Protein AF-A0A645AKP8-F1 (afdb_monomer)

Solvent-accessible surface area (backbone atoms only — not comparable to full-atom values): 6844 Å² total; per-residue (Å²): 102,65,70,56,38,62,48,40,74,75,78,40,90,77,88,88,87,78,96,80,59,51,68,74,48,71,75,36,85,52,38,81,72,45,97,75,84,87,49,73,43,83,37,57,48,64,70,57,48,52,47,44,40,37,76,72,66,65,54,79,58,64,67,59,53,49,54,51,48,53,48,46,50,48,48,73,79,35,23,85,73,42,75,66,55,40,45,77,44,78,38,62,89,48,52,74,68,54,41,50,52,51,49,49,56,56,57,59,73,77,110

Secondary structure (DSSP, 8-state):
-HHHHHHHTTT------SS--THHHHTSGGGGG-S---EEEEE--HHHHHHIIIIIH----HHHHHHHHHHHHHHHHHTTTSSSPEEEEE-TT--HHHHHHHHHHHHHTT-

Organism: NCBI:txid1076179

Structure (mmCIF, N/CA/C/O backbone):
data_AF-A0A645AKP8-F1
#
_entry.id   AF-A0A645AK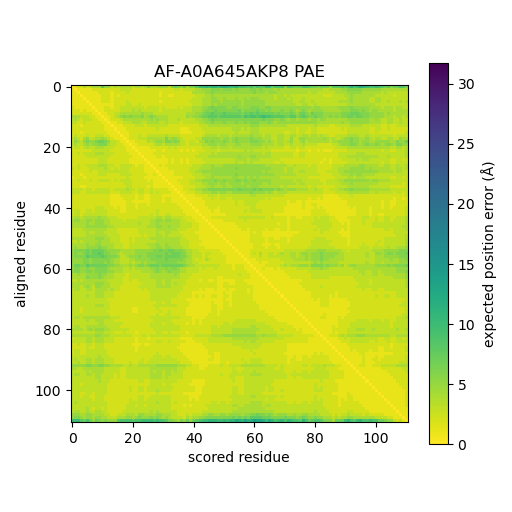P8-F1
#
loop_
_atom_site.group_PDB
_atom_site.id
_atom_site.type_symbol
_atom_site.label_atom_id
_atom_site.label_alt_id
_atom_site.label_comp_id
_atom_site.label_asym_id
_atom_site.label_entity_id
_atom_site.label_seq_id
_atom_site.pdbx_PDB_ins_code
_atom_site.Cartn_x
_atom_site.Cartn_y
_atom_site.Cartn_z
_atom_site.occupancy
_atom_site.B_iso_or_equiv
_atom_site.auth_seq_id
_atom_site.auth_comp_id
_atom_site.auth_asym_id
_atom_site.auth_atom_id
_atom_site.pdbx_PDB_model_num
ATOM 1 N N . MET A 1 1 ? 14.360 6.325 -7.330 1.00 91.12 1 MET A N 1
ATOM 2 C CA . MET A 1 1 ? 14.618 4.902 -6.993 1.00 91.12 1 MET A CA 1
ATOM 3 C C . MET A 1 1 ? 16.101 4.523 -6.987 1.00 91.12 1 MET A C 1
ATOM 5 O O . MET A 1 1 ? 16.427 3.366 -6.754 1.00 91.12 1 MET A O 1
ATOM 9 N N . ARG A 1 2 ? 17.018 5.480 -7.176 1.00 94.50 2 ARG A N 1
ATOM 10 C CA . ARG A 1 2 ? 18.468 5.263 -7.290 1.00 94.50 2 ARG A CA 1
ATOM 11 C C . ARG A 1 2 ? 19.112 4.254 -6.334 1.00 94.50 2 ARG A C 1
ATOM 13 O O . ARG A 1 2 ? 19.832 3.377 -6.790 1.00 94.50 2 ARG A O 1
ATOM 20 N N . VAL A 1 3 ? 18.856 4.355 -5.028 1.00 94.94 3 VAL A N 1
ATOM 21 C CA . VAL A 1 3 ? 19.442 3.425 -4.044 1.00 94.94 3 VAL A CA 1
ATOM 22 C C . VAL A 1 3 ? 18.951 1.995 -4.283 1.00 94.94 3 VAL A C 1
ATOM 24 O O . VAL A 1 3 ? 19.762 1.076 -4.344 1.00 94.94 3 VAL A O 1
ATOM 27 N N . CYS A 1 4 ? 17.644 1.813 -4.494 1.00 95.81 4 CYS A N 1
ATOM 28 C CA . CYS A 1 4 ? 17.061 0.513 -4.822 1.00 95.81 4 CYS A CA 1
ATOM 29 C C . CYS A 1 4 ? 17.649 -0.053 -6.120 1.00 95.81 4 CYS A C 1
ATOM 31 O O . CYS A 1 4 ? 17.968 -1.236 -6.171 1.00 95.81 4 CYS A O 1
ATOM 33 N N . ALA A 1 5 ? 17.847 0.793 -7.137 1.00 94.38 5 ALA A N 1
ATOM 34 C CA . ALA A 1 5 ? 18.434 0.371 -8.403 1.00 94.38 5 ALA A CA 1
ATOM 35 C C . ALA A 1 5 ? 19.853 -0.163 -8.176 1.00 94.38 5 ALA A C 1
ATOM 37 O O . ALA A 1 5 ? 20.128 -1.306 -8.522 1.00 94.38 5 ALA A O 1
ATOM 38 N N . ASN A 1 6 ? 20.711 0.588 -7.483 1.00 95.06 6 ASN A N 1
ATOM 39 C CA . ASN A 1 6 ? 22.079 0.157 -7.186 1.00 95.06 6 ASN A CA 1
ATOM 40 C C . ASN A 1 6 ? 22.135 -1.177 -6.420 1.00 95.06 6 ASN A C 1
ATOM 42 O O . ASN A 1 6 ? 22.966 -2.024 -6.736 1.00 95.06 6 ASN A O 1
ATOM 46 N N . ILE A 1 7 ? 21.243 -1.390 -5.444 1.00 94.69 7 ILE A N 1
ATOM 47 C CA . ILE A 1 7 ? 21.169 -2.658 -4.698 1.00 94.69 7 ILE A CA 1
ATOM 48 C C . ILE A 1 7 ? 20.669 -3.798 -5.598 1.00 94.69 7 ILE A C 1
ATOM 50 O O . ILE A 1 7 ? 21.200 -4.904 -5.539 1.00 94.69 7 ILE A O 1
ATOM 54 N N . SER A 1 8 ? 19.685 -3.543 -6.462 1.00 92.25 8 SER A N 1
ATOM 55 C CA . SER A 1 8 ? 19.166 -4.570 -7.374 1.00 92.25 8 SER A CA 1
ATOM 56 C C . SER A 1 8 ? 20.225 -5.070 -8.362 1.00 92.25 8 SER A C 1
ATOM 58 O O . SER A 1 8 ? 20.252 -6.256 -8.679 1.00 92.25 8 SER A O 1
ATOM 60 N N . GLN A 1 9 ? 21.158 -4.205 -8.784 1.00 90.88 9 GLN A N 1
ATOM 61 C CA . GLN A 1 9 ? 22.201 -4.566 -9.753 1.00 90.88 9 GLN A CA 1
ATOM 62 C C . GLN A 1 9 ? 23.210 -5.592 -9.220 1.00 90.88 9 GLN A C 1
ATOM 64 O O . GLN A 1 9 ? 23.889 -6.240 -10.011 1.00 90.88 9 GLN A O 1
ATOM 69 N N . ILE A 1 10 ? 23.291 -5.791 -7.900 1.00 93.56 10 ILE A N 1
ATOM 70 C CA . ILE A 1 10 ? 24.085 -6.877 -7.301 1.00 93.56 10 ILE A CA 1
ATOM 71 C C . ILE A 1 10 ? 23.261 -8.159 -7.079 1.00 93.56 10 ILE A C 1
ATOM 73 O O . ILE A 1 10 ? 23.646 -9.015 -6.283 1.00 93.56 10 ILE A O 1
ATOM 77 N N . GLY A 1 11 ? 22.110 -8.285 -7.750 1.00 88.25 11 GLY A N 1
ATOM 78 C CA . GLY A 1 11 ? 21.253 -9.472 -7.732 1.00 88.25 11 GLY A CA 1
ATOM 79 C C . GLY A 1 11 ? 20.457 -9.663 -6.441 1.00 88.25 11 GLY A C 1
ATOM 80 O O . GLY A 1 11 ? 19.992 -10.768 -6.170 1.00 88.25 11 GLY A O 1
ATOM 81 N N . LYS A 1 12 ? 20.321 -8.622 -5.608 1.00 89.69 12 LYS A N 1
ATOM 82 C CA . LYS A 1 12 ? 19.544 -8.695 -4.364 1.00 89.69 12 LYS A CA 1
ATOM 83 C C . LYS A 1 12 ? 18.141 -8.114 -4.562 1.00 89.69 12 LYS A C 1
ATOM 85 O O . LYS A 1 12 ? 18.037 -6.995 -5.069 1.00 89.69 12 LYS A O 1
ATOM 90 N N . PRO A 1 13 ? 17.074 -8.808 -4.123 1.00 88.75 13 PRO A N 1
ATOM 91 C CA . PRO A 1 13 ? 15.740 -8.221 -4.104 1.00 88.75 13 PRO A CA 1
ATOM 92 C C . PRO A 1 13 ? 15.704 -7.021 -3.150 1.00 88.75 13 PRO A C 1
ATOM 94 O O . PRO A 1 13 ? 16.423 -6.982 -2.147 1.00 88.75 13 PRO A O 1
ATOM 97 N N . VAL A 1 14 ? 14.860 -6.036 -3.463 1.00 93.88 14 VAL A N 1
ATOM 98 C CA . VAL A 1 14 ? 14.730 -4.796 -2.689 1.00 93.88 14 VAL A CA 1
ATOM 99 C C . VAL A 1 14 ? 13.270 -4.561 -2.345 1.00 93.88 14 VAL A C 1
ATOM 101 O O . VAL A 1 14 ? 12.408 -4.613 -3.215 1.00 93.88 14 VAL A O 1
ATOM 104 N N . VAL A 1 15 ? 13.007 -4.241 -1.080 1.00 94.31 15 VAL A N 1
ATOM 105 C CA . VAL A 1 15 ? 11.703 -3.763 -0.619 1.00 94.31 15 VAL A CA 1
ATOM 106 C C . VAL A 1 15 ? 11.846 -2.290 -0.255 1.00 94.31 15 VAL A C 1
ATOM 108 O O . VAL A 1 15 ? 12.692 -1.930 0.563 1.00 94.31 15 VAL A O 1
ATOM 111 N 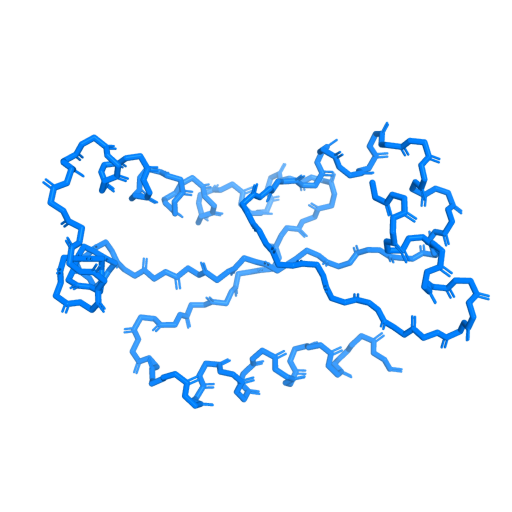N . LEU A 1 16 ? 11.033 -1.437 -0.876 1.00 95.00 16 LEU A N 1
ATOM 112 C CA . LEU A 1 16 ? 10.950 -0.014 -0.561 1.00 95.00 16 LEU A CA 1
ATOM 113 C C . LEU A 1 16 ? 9.649 0.255 0.198 1.00 95.00 16 LEU A C 1
ATOM 115 O O . LEU A 1 16 ? 8.565 0.063 -0.345 1.00 95.00 16 LEU A O 1
ATOM 119 N N . CYS A 1 17 ? 9.760 0.730 1.437 1.00 93.75 17 CYS A N 1
ATOM 120 C CA . CYS A 1 17 ? 8.611 1.061 2.277 1.00 93.75 17 CYS A CA 1
ATOM 121 C C . CYS A 1 17 ? 8.412 2.579 2.338 1.00 93.75 17 CYS A C 1
ATOM 123 O O . CYS A 1 17 ? 9.332 3.313 2.700 1.00 93.75 17 CYS A O 1
ATOM 125 N N . GLY A 1 18 ? 7.206 3.050 2.027 1.00 92.50 18 GLY A N 1
ATOM 126 C CA . GLY A 1 18 ? 6.851 4.464 2.103 1.00 92.50 18 GLY A CA 1
ATOM 127 C C . GLY A 1 18 ? 5.438 4.738 1.597 1.00 92.50 18 GLY A C 1
ATOM 128 O O . GLY A 1 18 ? 4.730 3.823 1.183 1.00 92.50 18 GLY A O 1
ATOM 129 N N . CYS A 1 19 ? 5.037 6.007 1.624 1.00 89.06 19 CYS A N 1
ATOM 130 C CA . CYS A 1 19 ? 3.771 6.456 1.050 1.00 89.06 19 CYS A CA 1
ATOM 131 C C . CYS A 1 19 ? 4.002 6.871 -0.403 1.00 89.06 19 CYS A C 1
ATOM 133 O O . CYS A 1 19 ? 4.565 7.938 -0.651 1.00 89.06 19 CYS A O 1
ATOM 135 N N . ALA A 1 20 ? 3.602 6.025 -1.349 1.00 90.94 20 ALA A N 1
ATOM 136 C CA . ALA A 1 20 ? 3.742 6.315 -2.767 1.00 90.94 20 ALA A CA 1
ATOM 137 C C . ALA A 1 20 ? 2.756 5.508 -3.620 1.00 90.94 20 ALA A C 1
ATOM 139 O O . ALA A 1 20 ? 2.204 4.504 -3.168 1.00 90.94 20 ALA A O 1
ATOM 140 N N . VAL A 1 21 ? 2.565 5.951 -4.860 1.00 94.62 21 VAL A N 1
ATOM 141 C CA . VAL A 1 21 ? 1.742 5.294 -5.884 1.00 94.62 21 VAL A CA 1
ATOM 142 C C . VAL A 1 21 ? 2.595 4.923 -7.106 1.00 94.62 21 VAL A C 1
ATOM 144 O O . VAL A 1 21 ? 3.648 5.538 -7.308 1.00 94.62 21 VAL A O 1
ATOM 147 N N . PRO A 1 22 ? 2.170 3.942 -7.927 1.00 96.62 22 PRO A N 1
ATOM 148 C CA . PRO A 1 22 ? 2.956 3.436 -9.052 1.00 96.62 22 PRO A CA 1
ATOM 149 C C . PRO A 1 22 ? 3.510 4.517 -9.985 1.00 96.62 22 PRO A C 1
ATOM 151 O O . PRO A 1 22 ? 4.700 4.493 -10.295 1.00 96.62 22 PRO A O 1
ATOM 154 N N . ASP A 1 23 ? 2.705 5.528 -10.328 1.00 95.12 23 ASP A N 1
ATOM 155 C CA . ASP A 1 23 ? 3.086 6.632 -11.221 1.00 95.12 23 ASP A CA 1
ATOM 156 C C . ASP A 1 23 ? 4.392 7.335 -10.821 1.00 95.12 23 ASP A C 1
ATOM 158 O O . ASP A 1 23 ? 5.144 7.797 -11.681 1.00 95.12 23 ASP A O 1
ATOM 162 N N . GLN A 1 24 ? 4.701 7.410 -9.523 1.00 93.88 24 GLN A N 1
ATOM 163 C CA . GLN A 1 24 ? 5.923 8.056 -9.028 1.00 93.88 24 GLN A CA 1
ATOM 164 C C . GLN A 1 24 ? 7.194 7.252 -9.341 1.00 93.88 24 GLN A C 1
ATOM 166 O O . GLN A 1 24 ? 8.298 7.799 -9.330 1.00 93.88 24 GLN A O 1
ATOM 171 N N . PHE A 1 25 ? 7.050 5.954 -9.593 1.00 95.88 25 PHE A N 1
ATOM 172 C CA . PHE A 1 25 ? 8.147 5.019 -9.808 1.00 95.88 25 PHE A CA 1
ATOM 173 C C . PHE A 1 25 ? 8.248 4.580 -11.263 1.00 95.88 25 PHE A C 1
ATOM 175 O O . PHE A 1 25 ? 9.355 4.498 -11.788 1.00 95.88 25 PHE A O 1
ATOM 182 N N . GLU A 1 26 ? 7.114 4.354 -11.922 1.00 96.38 26 GLU A N 1
ATOM 183 C CA . GLU A 1 26 ? 7.054 3.949 -13.329 1.00 96.38 26 GLU A CA 1
ATOM 184 C C . GLU A 1 26 ? 7.584 5.043 -14.269 1.00 96.38 26 GLU A C 1
ATOM 186 O O . GLU A 1 26 ? 8.213 4.743 -15.279 1.00 96.38 26 GLU A O 1
ATOM 191 N N . ASN A 1 27 ? 7.441 6.318 -13.891 1.00 94.50 27 ASN A N 1
ATOM 192 C CA . ASN A 1 27 ? 7.986 7.450 -14.650 1.00 94.50 27 ASN A CA 1
ATOM 193 C C . ASN A 1 27 ? 9.433 7.820 -14.266 1.00 94.50 27 ASN A C 1
ATOM 195 O O . ASN A 1 27 ? 10.000 8.769 -14.814 1.00 94.50 27 ASN A O 1
ATOM 199 N N . ALA A 1 28 ? 10.044 7.127 -13.300 1.00 94.94 28 ALA A N 1
ATOM 200 C CA . ALA A 1 28 ? 11.393 7.456 -12.853 1.00 94.94 28 ALA A CA 1
ATOM 201 C C . ALA A 1 28 ? 12.453 6.905 -13.829 1.00 94.94 28 ALA A C 1
ATOM 203 O O . ALA A 1 28 ? 12.323 5.769 -14.286 1.00 94.94 28 ALA A O 1
ATOM 204 N N . PRO A 1 29 ? 13.573 7.618 -14.069 1.00 95.50 29 PRO A N 1
ATOM 205 C CA . PRO A 1 29 ? 14.630 7.148 -14.973 1.00 95.50 29 PRO A CA 1
ATOM 206 C C . PRO A 1 29 ? 15.189 5.773 -14.600 1.00 95.50 29 PRO A C 1
ATOM 208 O O . PRO A 1 29 ? 15.570 4.987 -15.457 1.00 95.50 29 PRO A O 1
ATOM 211 N N . GLU A 1 30 ? 15.224 5.467 -13.303 1.00 95.94 30 GLU A N 1
ATOM 212 C CA . GLU A 1 30 ? 15.755 4.204 -12.800 1.00 95.94 30 GLU A CA 1
ATOM 213 C C . GLU A 1 30 ? 14.795 3.017 -12.992 1.00 95.94 30 GLU A C 1
ATOM 215 O O . GLU A 1 30 ? 15.192 1.887 -12.722 1.00 95.94 30 GLU A O 1
ATOM 220 N N . ARG A 1 31 ? 13.558 3.233 -13.466 1.00 95.12 31 ARG A N 1
ATOM 221 C CA . ARG A 1 31 ? 12.569 2.167 -13.701 1.00 95.12 31 ARG A CA 1
ATOM 222 C C . ARG A 1 31 ? 13.085 1.078 -14.636 1.00 95.12 31 ARG A C 1
ATOM 224 O O . ARG A 1 31 ? 12.792 -0.096 -14.415 1.00 95.12 31 ARG A O 1
ATOM 231 N N . ILE A 1 32 ? 13.886 1.467 -15.627 1.00 94.31 32 ILE A N 1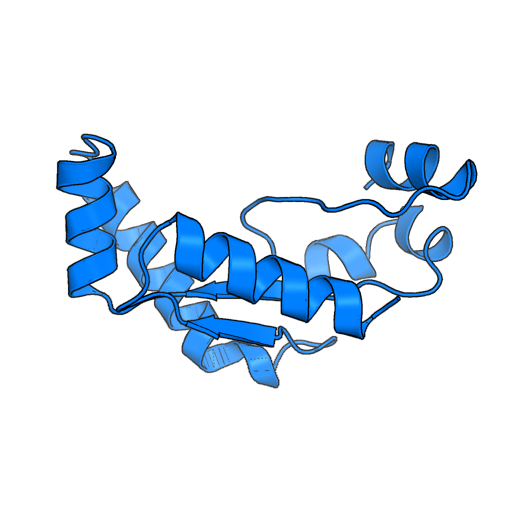
ATOM 232 C CA . ILE A 1 32 ? 14.491 0.565 -16.617 1.00 94.31 32 ILE A CA 1
ATOM 233 C C . ILE A 1 32 ? 15.449 -0.461 -15.994 1.00 94.31 32 ILE A C 1
ATOM 235 O O . ILE A 1 32 ? 15.757 -1.467 -16.618 1.00 94.31 32 ILE A O 1
ATOM 239 N N . MET A 1 33 ? 15.931 -0.202 -14.773 1.00 93.62 33 MET A N 1
ATOM 240 C CA . MET A 1 33 ? 16.878 -1.067 -14.063 1.00 93.62 33 MET A CA 1
ATOM 241 C C . MET A 1 33 ? 16.183 -2.213 -13.315 1.00 93.62 33 MET A C 1
ATOM 243 O O . MET A 1 33 ? 16.861 -3.052 -12.726 1.00 93.62 33 MET A O 1
ATOM 247 N N . PHE A 1 34 ? 14.847 -2.245 -13.324 1.00 93.19 34 PHE A N 1
ATOM 248 C CA . PHE A 1 34 ? 14.030 -3.284 -12.708 1.00 93.19 34 PHE A CA 1
ATOM 249 C C . PHE A 1 34 ? 13.264 -4.034 -13.797 1.00 93.19 34 PHE A C 1
ATOM 251 O O . PHE A 1 34 ? 12.581 -3.412 -14.611 1.00 93.19 34 PHE A O 1
ATOM 258 N N . SER A 1 35 ? 13.338 -5.366 -13.798 1.00 91.06 35 SER A N 1
ATOM 259 C CA . SER A 1 35 ? 12.496 -6.192 -14.670 1.00 91.06 35 SER A CA 1
ATOM 260 C C . SER A 1 35 ? 11.021 -6.025 -14.307 1.00 91.06 35 SER A C 1
ATOM 262 O O . SER A 1 35 ? 10.193 -5.753 -15.171 1.00 91.06 35 SER A O 1
ATOM 264 N N . GLU A 1 36 ? 10.714 -6.094 -13.012 1.00 91.94 36 GLU A N 1
ATOM 265 C CA . GLU A 1 36 ? 9.369 -5.955 -12.465 1.00 91.94 36 GLU A CA 1
ATOM 266 C C . GLU A 1 36 ? 9.394 -5.114 -11.186 1.00 91.94 36 GLU A C 1
ATOM 268 O O . GLU A 1 36 ? 10.375 -5.111 -10.437 1.00 91.94 36 GLU A O 1
ATOM 273 N N . ILE A 1 37 ? 8.300 -4.391 -10.940 1.00 95.25 37 ILE A N 1
ATOM 274 C CA . ILE A 1 37 ? 8.031 -3.727 -9.666 1.00 95.25 37 ILE A CA 1
ATOM 275 C C . ILE A 1 37 ? 6.637 -4.157 -9.220 1.00 95.25 37 ILE A C 1
ATOM 277 O O . ILE A 1 37 ? 5.661 -3.984 -9.949 1.00 95.25 37 ILE A O 1
ATOM 281 N N . HIS A 1 38 ? 6.540 -4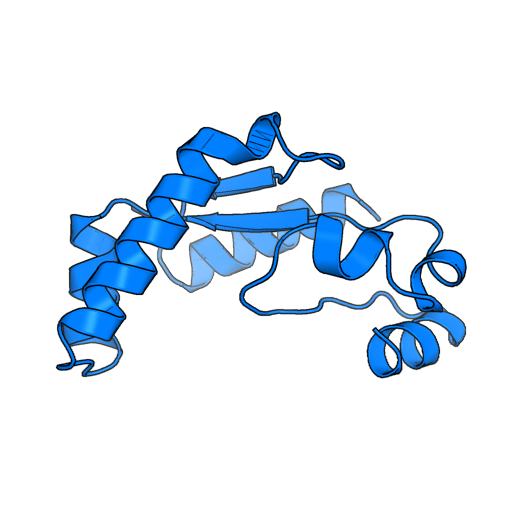.715 -8.015 1.00 95.88 38 HIS A N 1
ATOM 282 C CA . HIS A 1 38 ? 5.264 -5.096 -7.417 1.00 95.88 38 HIS A CA 1
ATOM 283 C C . HIS A 1 38 ? 4.849 -4.069 -6.370 1.00 95.88 38 HIS A C 1
ATOM 285 O O . HIS A 1 38 ? 5.609 -3.750 -5.454 1.00 95.88 38 HIS A O 1
ATOM 291 N N . TYR A 1 39 ? 3.616 -3.583 -6.484 1.00 97.00 39 TYR A N 1
ATOM 292 C CA . TYR A 1 39 ? 3.059 -2.584 -5.584 1.00 97.00 39 TYR A CA 1
ATOM 293 C C . TYR A 1 39 ? 2.132 -3.245 -4.576 1.00 97.00 39 TYR A C 1
ATOM 295 O O . TYR A 1 39 ? 1.164 -3.910 -4.946 1.00 97.00 39 TYR A O 1
ATOM 303 N N . ILE A 1 40 ? 2.427 -3.052 -3.293 1.00 97.50 40 ILE A N 1
ATOM 304 C CA . ILE A 1 40 ? 1.591 -3.523 -2.194 1.00 97.50 40 ILE A CA 1
ATOM 305 C C . ILE A 1 40 ? 1.283 -2.337 -1.291 1.00 97.50 40 ILE A C 1
ATOM 307 O O . ILE A 1 40 ? 2.200 -1.660 -0.828 1.00 97.50 40 ILE A O 1
ATOM 311 N N . ALA A 1 41 ? 0.005 -2.119 -1.001 1.00 97.69 41 ALA A N 1
ATOM 312 C CA . ALA A 1 41 ? -0.426 -1.182 0.021 1.00 97.69 41 ALA A CA 1
ATOM 313 C C . ALA A 1 41 ? -0.987 -1.935 1.225 1.00 97.69 41 ALA A C 1
ATOM 315 O O . ALA A 1 41 ? -1.843 -2.810 1.092 1.00 97.69 41 ALA A O 1
ATOM 316 N N . ILE A 1 42 ? -0.503 -1.565 2.406 1.00 97.19 42 ILE A N 1
ATOM 317 C CA . ILE A 1 42 ? -1.059 -2.013 3.678 1.00 97.19 42 ILE A CA 1
ATOM 318 C C . ILE A 1 42 ? -2.206 -1.070 4.023 1.00 97.19 42 ILE A C 1
ATOM 320 O O . ILE A 1 42 ? -1.987 0.133 4.165 1.00 97.19 42 ILE A O 1
ATOM 324 N N . VAL A 1 43 ? -3.409 -1.620 4.154 1.00 97.88 43 VAL A N 1
ATOM 325 C CA . VAL A 1 43 ? -4.623 -0.860 4.463 1.00 97.88 43 VAL A CA 1
ATOM 326 C C . VAL A 1 43 ? -5.288 -1.403 5.718 1.00 97.88 43 VAL A C 1
ATOM 328 O O . VAL A 1 43 ? -5.053 -2.539 6.130 1.00 97.88 43 VAL A O 1
ATOM 331 N N . CYS A 1 44 ? -6.116 -0.582 6.349 1.00 97.69 44 CYS A N 1
ATOM 332 C CA . CYS A 1 44 ? -6.970 -1.023 7.447 1.00 97.69 44 CYS A CA 1
ATOM 333 C C . CYS A 1 44 ? -8.239 -0.173 7.544 1.00 97.69 44 CYS A C 1
ATOM 335 O O . CYS A 1 44 ? -8.341 0.886 6.922 1.00 97.69 44 CYS A O 1
ATOM 337 N N . GLY A 1 45 ? -9.210 -0.646 8.322 1.00 97.75 45 GLY A N 1
ATOM 338 C CA . GLY A 1 45 ? -10.425 0.091 8.637 1.00 97.75 45 GLY A CA 1
ATOM 339 C C . GLY A 1 45 ? -10.119 1.427 9.314 1.00 97.75 45 GLY A C 1
ATOM 340 O O . GLY A 1 45 ? -9.174 1.542 10.093 1.00 97.75 45 GLY A O 1
ATOM 341 N N . GLU A 1 46 ? -10.937 2.438 9.021 1.00 97.44 46 GLU A N 1
ATOM 342 C CA . GLU A 1 46 ? -10.732 3.818 9.476 1.00 97.44 46 GLU A CA 1
ATOM 343 C C . GLU A 1 46 ? -10.597 3.939 11.001 1.00 97.44 46 GLU A C 1
ATOM 345 O O . GLU A 1 46 ? -9.667 4.589 11.483 1.00 97.44 46 GLU A O 1
ATOM 350 N N . ASP A 1 47 ? -11.479 3.284 11.759 1.00 97.12 47 ASP A N 1
ATOM 351 C CA . ASP A 1 47 ? -11.462 3.344 13.225 1.00 97.12 47 ASP A CA 1
ATOM 352 C C . ASP A 1 47 ? -10.175 2.750 13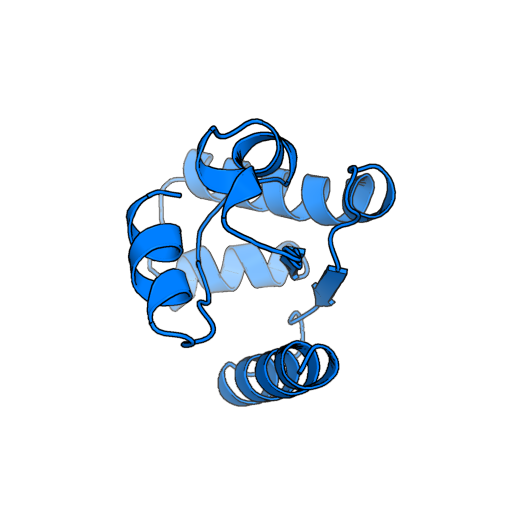.803 1.00 97.12 47 ASP A C 1
ATOM 354 O O . ASP A 1 47 ? -9.557 3.319 14.707 1.00 97.12 47 ASP A O 1
ATOM 358 N N . GLU A 1 48 ? -9.725 1.629 13.241 1.00 97.50 48 GLU A N 1
ATOM 359 C CA . GLU A 1 48 ? -8.496 0.976 13.675 1.00 97.50 48 GLU A CA 1
ATOM 360 C C . GLU A 1 48 ? -7.259 1.784 13.251 1.00 97.50 48 GLU A C 1
ATOM 362 O O . GLU A 1 48 ? -6.314 1.900 14.032 1.00 97.50 48 GLU A O 1
ATOM 367 N N . LEU A 1 49 ? -7.276 2.425 12.076 1.00 97.19 49 LEU A N 1
ATOM 368 C CA . LEU A 1 49 ? -6.211 3.335 11.648 1.00 97.19 49 LEU A CA 1
ATOM 369 C C . LEU A 1 49 ? -6.063 4.510 12.619 1.00 97.19 49 LEU A C 1
ATOM 371 O O . LEU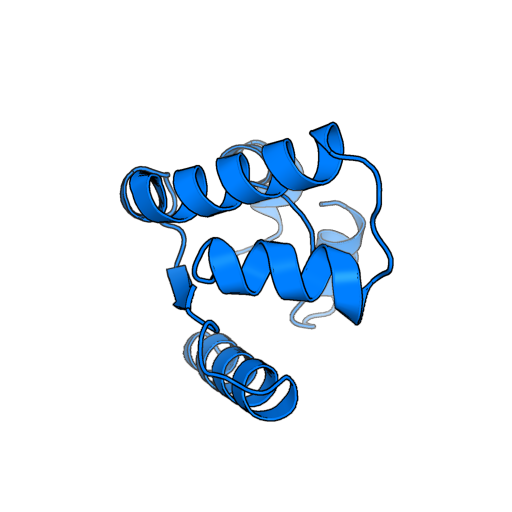 A 1 49 ? -4.961 4.761 13.113 1.00 97.19 49 LEU A O 1
ATOM 375 N N . LYS A 1 50 ? -7.168 5.198 12.937 1.00 97.56 50 LYS A N 1
ATOM 376 C CA . LYS A 1 50 ? -7.178 6.317 13.894 1.00 97.56 50 LYS A CA 1
ATOM 377 C C . LYS A 1 50 ? -6.659 5.870 15.254 1.00 97.56 50 LYS A C 1
ATOM 379 O O . LYS A 1 50 ? -5.722 6.470 15.779 1.00 97.56 50 LYS A O 1
ATOM 384 N N . LYS A 1 51 ? -7.178 4.754 15.773 1.00 96.62 51 LYS A N 1
ATOM 385 C CA . LYS A 1 51 ? -6.742 4.164 17.043 1.00 96.62 51 LYS A CA 1
ATOM 386 C C . LYS A 1 51 ? -5.246 3.845 17.052 1.00 96.62 51 LYS A C 1
ATOM 388 O O . LYS A 1 51 ? -4.565 4.189 18.015 1.00 96.62 51 LYS A O 1
ATOM 393 N N . ARG A 1 52 ? -4.700 3.226 15.999 1.00 95.94 52 ARG A N 1
ATOM 394 C CA . ARG A 1 52 ? -3.261 2.911 15.900 1.00 95.94 52 ARG A CA 1
ATOM 395 C C . ARG A 1 52 ? -2.400 4.169 15.805 1.00 95.94 52 ARG A C 1
ATOM 397 O O . ARG A 1 52 ? -1.331 4.215 16.408 1.00 95.94 52 ARG A O 1
ATOM 404 N N . MET A 1 53 ? -2.851 5.200 15.095 1.00 96.88 53 MET A N 1
ATOM 405 C CA . MET A 1 53 ? -2.136 6.478 15.020 1.00 96.88 53 MET A CA 1
ATOM 406 C C . MET A 1 53 ? -2.131 7.209 16.365 1.00 96.88 53 MET A C 1
ATOM 408 O O . MET A 1 53 ? -1.072 7.619 16.836 1.00 96.88 53 MET A O 1
ATOM 412 N N . GLN A 1 54 ? -3.292 7.334 17.001 1.00 97.31 54 GLN A N 1
ATOM 413 C CA . GLN A 1 54 ? -3.446 8.078 18.249 1.00 97.31 54 GLN A CA 1
ATOM 414 C C . GLN A 1 54 ? -2.825 7.326 19.428 1.00 97.31 54 GLN A C 1
ATOM 416 O O . GLN A 1 54 ? -1.957 7.859 20.111 1.00 97.31 54 GLN A O 1
ATOM 421 N N . ASN A 1 55 ? -3.193 6.060 19.626 1.00 96.38 55 ASN A N 1
ATOM 422 C CA . ASN A 1 55 ? -2.787 5.299 20.810 1.00 96.38 55 ASN A CA 1
ATOM 423 C C . ASN A 1 55 ? -1.470 4.546 20.603 1.00 96.38 55 ASN A C 1
ATOM 425 O O . ASN A 1 55 ? -0.718 4.355 21.551 1.00 96.38 55 ASN A O 1
ATOM 429 N N . GLY A 1 56 ? -1.187 4.100 19.375 1.00 93.88 56 GLY A N 1
ATOM 430 C CA . GLY A 1 56 ? 0.032 3.348 19.064 1.00 93.88 56 GLY A CA 1
ATOM 431 C C . GLY A 1 56 ? 1.238 4.233 18.745 1.00 93.88 56 GLY A C 1
ATOM 432 O O . GLY A 1 56 ? 2.370 3.838 19.010 1.00 93.88 56 GLY A O 1
ATOM 433 N N . ARG A 1 57 ? 1.015 5.427 18.180 1.00 94.19 57 ARG A N 1
ATOM 434 C CA . ARG A 1 57 ? 2.085 6.362 17.780 1.00 94.19 57 ARG A CA 1
ATOM 435 C C . ARG A 1 57 ? 2.035 7.715 18.491 1.00 94.19 57 ARG A C 1
ATOM 437 O O . ARG A 1 57 ? 2.940 8.516 18.278 1.00 94.19 57 ARG A O 1
ATOM 444 N N . GLY A 1 58 ? 1.013 7.983 19.306 1.00 97.00 58 GLY A N 1
ATOM 445 C CA . GLY A 1 58 ? 0.869 9.261 20.008 1.00 97.00 58 GLY A CA 1
ATOM 446 C C . GLY A 1 58 ? 0.594 10.445 19.077 1.00 97.00 58 GLY A C 1
ATOM 447 O O . GLY A 1 58 ? 0.932 11.575 19.420 1.00 97.00 58 GLY A O 1
ATOM 448 N N . VAL A 1 59 ? 0.042 10.209 17.881 1.00 97.31 59 VAL A N 1
ATOM 449 C CA . VAL A 1 59 ? -0.245 11.288 16.926 1.00 97.31 59 VAL A CA 1
ATOM 450 C C . VAL A 1 59 ? -1.452 12.083 17.417 1.00 97.31 59 VAL A C 1
ATOM 452 O O . VAL A 1 59 ? -2.543 11.534 17.551 1.00 97.31 59 VAL A O 1
ATOM 455 N N . THR A 1 60 ? -1.253 13.377 17.656 1.00 96.44 60 THR A N 1
ATOM 456 C CA . THR A 1 60 ? -2.299 14.315 18.100 1.00 96.44 60 THR A CA 1
ATOM 457 C C . THR A 1 60 ? -2.718 15.312 17.021 1.00 96.44 60 THR A C 1
ATOM 459 O O . THR A 1 60 ? -3.727 15.990 17.180 1.00 96.44 60 THR A O 1
ATOM 462 N N . ASP A 1 61 ? -1.971 15.400 15.919 1.00 97.94 61 ASP A N 1
ATOM 463 C CA . ASP A 1 61 ? -2.294 16.274 14.792 1.00 97.94 61 ASP A CA 1
ATOM 464 C C . ASP A 1 61 ? -3.486 15.712 14.000 1.00 97.94 61 ASP A C 1
ATOM 466 O O . ASP A 1 61 ? -3.378 14.707 13.288 1.00 97.94 61 ASP A O 1
ATOM 470 N N . GLU A 1 62 ? -4.631 16.384 14.119 1.00 96.75 62 GLU A N 1
ATOM 471 C CA . GLU A 1 62 ? -5.875 16.012 13.446 1.00 96.75 62 GLU A CA 1
ATOM 472 C C . GLU A 1 62 ? -5.760 16.050 11.918 1.00 96.75 62 GLU A C 1
ATOM 474 O O . GLU A 1 62 ? -6.326 15.188 11.243 1.00 96.75 62 GLU A O 1
ATOM 479 N N . ASN A 1 63 ? -4.993 16.991 11.357 1.00 97.56 63 ASN A N 1
ATOM 480 C CA . ASN A 1 63 ? -4.791 17.073 9.911 1.00 97.56 63 ASN A CA 1
ATOM 481 C C . ASN A 1 63 ? -3.972 15.884 9.417 1.00 97.56 63 ASN A C 1
ATOM 483 O O . ASN A 1 63 ? -4.275 15.314 8.368 1.00 97.56 63 ASN A O 1
ATOM 487 N N . TRP A 1 64 ? -2.959 15.466 10.178 1.00 96.69 64 TRP A N 1
ATOM 488 C CA . TRP A 1 64 ? -2.178 14.285 9.824 1.00 96.69 64 TRP A CA 1
ATOM 489 C C . TRP A 1 64 ? -3.021 13.005 9.896 1.00 96.69 64 TRP A C 1
ATOM 491 O O . TRP A 1 64 ? -2.973 12.177 8.978 1.00 96.69 64 TRP A O 1
ATOM 501 N N . ILE A 1 65 ? -3.840 12.853 10.940 1.00 97.38 65 ILE A N 1
ATOM 502 C CA . ILE A 1 65 ? -4.775 11.726 11.061 1.00 97.38 65 ILE A CA 1
ATOM 503 C C . ILE A 1 65 ? -5.741 11.714 9.874 1.00 97.38 65 ILE A C 1
ATOM 505 O O . ILE A 1 65 ? -5.857 10.693 9.194 1.00 97.38 65 ILE A O 1
ATOM 509 N N . LYS A 1 66 ? -6.373 12.854 9.573 1.00 97.50 66 LYS A N 1
ATOM 510 C CA . LYS A 1 66 ? -7.311 12.988 8.456 1.00 97.50 66 LYS A CA 1
ATOM 511 C C . LYS A 1 66 ? -6.657 12.634 7.120 1.00 97.50 66 LYS A C 1
ATOM 513 O O . LYS A 1 66 ? -7.179 11.791 6.402 1.00 97.50 66 LYS A O 1
ATOM 518 N N . ASN A 1 67 ? -5.493 13.208 6.816 1.00 97.06 67 ASN A N 1
ATOM 519 C CA . ASN A 1 67 ? -4.780 12.934 5.566 1.00 97.06 67 ASN A CA 1
ATOM 520 C C . ASN A 1 67 ? -4.401 11.451 5.426 1.00 97.06 67 ASN A C 1
ATOM 522 O O . ASN A 1 67 ? -4.442 10.902 4.327 1.00 97.06 67 ASN A O 1
ATOM 526 N N . SER A 1 68 ? -4.055 10.788 6.532 1.00 96.38 68 SER A N 1
ATOM 527 C CA . SER A 1 68 ? -3.719 9.359 6.526 1.00 96.38 68 SER A CA 1
ATOM 528 C C . SER A 1 68 ? -4.950 8.484 6.276 1.00 96.38 68 SER A C 1
ATOM 530 O O . SER A 1 68 ? -4.875 7.527 5.507 1.00 96.38 68 SER A O 1
ATOM 532 N N . VAL A 1 69 ? -6.088 8.832 6.884 1.00 97.69 69 VAL A N 1
ATOM 533 C CA . VAL A 1 69 ? -7.382 8.174 6.644 1.00 97.69 69 VAL A CA 1
ATOM 534 C C . VAL A 1 69 ? -7.832 8.359 5.197 1.00 97.69 69 VAL A C 1
ATOM 536 O O . VAL A 1 69 ? -8.174 7.377 4.537 1.00 97.69 69 VAL A O 1
ATOM 539 N N . ASP A 1 70 ? -7.767 9.588 4.684 1.00 97.81 70 ASP A N 1
ATOM 540 C CA . ASP A 1 70 ? -8.137 9.911 3.306 1.00 97.81 70 ASP A CA 1
ATOM 541 C C . ASP A 1 70 ? -7.271 9.133 2.306 1.00 97.81 70 ASP A C 1
ATOM 543 O O . ASP A 1 70 ? -7.789 8.562 1.346 1.00 97.81 70 ASP A O 1
ATOM 547 N N . PHE A 1 71 ? -5.959 9.039 2.551 1.00 97.38 71 PHE A N 1
ATOM 548 C CA . PHE A 1 71 ? -5.059 8.281 1.684 1.00 97.38 71 PHE A CA 1
ATOM 549 C C . PHE A 1 71 ? -5.315 6.768 1.743 1.00 97.38 71 PHE A C 1
ATOM 551 O O . PHE A 1 71 ? -5.357 6.112 0.703 1.00 97.38 71 PHE A O 1
ATOM 558 N N . ASN A 1 72 ? -5.553 6.207 2.933 1.00 97.88 72 ASN A N 1
ATOM 559 C CA . ASN A 1 72 ? -5.934 4.801 3.088 1.00 97.88 72 ASN A CA 1
ATOM 560 C C . ASN A 1 72 ? -7.230 4.482 2.323 1.00 97.88 72 ASN A C 1
ATOM 562 O O . ASN A 1 72 ? -7.295 3.493 1.594 1.00 97.88 72 ASN A O 1
ATOM 566 N N . LYS A 1 73 ? -8.241 5.352 2.428 1.00 98.06 73 LYS A N 1
ATOM 567 C CA . LYS A 1 73 ? -9.495 5.219 1.679 1.00 98.06 73 LYS A CA 1
ATOM 568 C C . LYS A 1 73 ? -9.263 5.308 0.171 1.00 98.06 73 LYS A C 1
ATOM 570 O O . LYS A 1 73 ? -9.761 4.466 -0.574 1.00 98.06 73 LYS A O 1
ATOM 575 N N . TRP A 1 74 ? -8.450 6.265 -0.273 1.00 97.88 74 TRP A N 1
ATOM 576 C CA . TRP A 1 74 ? -8.088 6.393 -1.681 1.00 97.88 74 TRP A CA 1
ATOM 577 C C . TRP A 1 74 ? -7.424 5.117 -2.218 1.00 97.88 74 TRP A C 1
ATOM 579 O O . TRP A 1 74 ? -7.795 4.664 -3.300 1.00 97.88 74 TRP A O 1
ATOM 589 N N . LEU A 1 75 ? -6.507 4.496 -1.464 1.00 97.81 75 LEU A N 1
ATOM 590 C CA . LEU A 1 75 ? -5.871 3.231 -1.854 1.00 97.81 75 LEU A CA 1
ATOM 591 C C . LEU A 1 75 ? -6.903 2.111 -2.030 1.00 97.81 75 LEU A C 1
ATOM 593 O O . LEU A 1 75 ? -6.875 1.403 -3.037 1.00 97.81 75 LEU A O 1
ATOM 597 N N . ILE A 1 76 ? -7.847 1.983 -1.094 1.00 97.81 76 ILE A N 1
ATOM 598 C CA . ILE A 1 76 ? -8.924 0.986 -1.169 1.00 97.81 76 ILE A CA 1
ATOM 599 C C . ILE A 1 76 ? -9.763 1.186 -2.440 1.00 97.81 76 ILE A C 1
ATOM 601 O O . ILE A 1 76 ? -10.029 0.232 -3.170 1.00 97.81 76 ILE A O 1
ATOM 605 N N . GLU A 1 77 ? -10.128 2.430 -2.742 1.00 97.94 77 GLU A N 1
ATOM 606 C CA . GLU A 1 77 ? -11.024 2.783 -3.851 1.00 97.94 77 GLU A CA 1
ATOM 607 C C . GLU A 1 77 ? -10.355 2.805 -5.237 1.00 97.94 77 GLU A C 1
ATOM 609 O O . GLU A 1 77 ? -11.051 2.741 -6.261 1.00 97.94 77 GLU A O 1
ATOM 614 N N . ASN A 1 78 ? -9.027 2.940 -5.292 1.00 97.75 78 ASN A N 1
ATOM 615 C CA . ASN A 1 78 ? -8.287 3.175 -6.537 1.00 97.75 78 ASN A CA 1
ATOM 616 C C . ASN A 1 78 ? -7.218 2.124 -6.845 1.00 97.75 78 ASN A C 1
ATOM 618 O O . ASN A 1 78 ? -6.691 2.144 -7.950 1.00 97.75 78 ASN A O 1
ATOM 622 N N . SER A 1 79 ? -6.945 1.170 -5.952 1.00 97.25 79 SER A N 1
ATOM 623 C CA . SER A 1 79 ? -5.950 0.098 -6.150 1.00 97.25 79 SER A CA 1
ATOM 624 C C . SER A 1 79 ? -6.011 -0.609 -7.510 1.00 97.25 79 SER A C 1
ATOM 626 O O . SER A 1 79 ? -4.981 -0.822 -8.140 1.00 97.25 79 SER A O 1
ATOM 628 N N . LYS A 1 80 ? -7.219 -0.934 -7.985 1.00 97.62 80 LYS A N 1
ATOM 629 C CA . LYS A 1 80 ? -7.459 -1.582 -9.290 1.00 97.62 80 LYS A CA 1
ATOM 630 C C . LYS A 1 80 ? -7.505 -0.615 -10.477 1.00 97.62 80 LYS A C 1
ATOM 632 O O . LYS A 1 80 ? -7.687 -1.036 -11.610 1.00 97.62 80 LYS A O 1
ATOM 637 N N . LYS A 1 81 ? -7.456 0.691 -10.216 1.00 96.81 81 LYS A N 1
ATOM 638 C CA . LYS A 1 81 ? -7.503 1.754 -11.232 1.00 96.81 81 LYS A CA 1
ATOM 639 C C . LYS A 1 81 ? -6.118 2.326 -11.525 1.00 96.81 81 LYS A C 1
ATOM 641 O O . LYS A 1 81 ? -5.973 3.070 -12.490 1.00 96.81 81 LYS A O 1
ATOM 646 N N . THR A 1 82 ? -5.124 2.031 -10.689 1.00 96.75 82 THR A N 1
ATOM 647 C CA . THR A 1 82 ? -3.732 2.382 -10.966 1.00 96.75 82 THR A CA 1
ATOM 648 C C . THR A 1 82 ? -3.151 1.448 -12.018 1.00 96.75 82 THR A C 1
ATOM 650 O O . THR A 1 82 ? -3.622 0.327 -12.200 1.00 96.75 82 THR A O 1
ATOM 653 N N . ASN A 1 83 ? -2.097 1.902 -12.689 1.00 94.75 83 ASN A N 1
ATOM 654 C CA . ASN A 1 83 ? -1.360 1.088 -13.638 1.00 94.75 83 ASN A CA 1
ATOM 655 C C . ASN A 1 83 ? 0.151 1.220 -13.377 1.00 94.75 83 ASN A C 1
ATOM 657 O O . ASN A 1 83 ? 0.701 2.282 -13.666 1.00 94.75 83 ASN A O 1
ATOM 661 N N . PRO A 1 84 ? 0.836 0.175 -12.873 1.00 95.94 84 PRO A N 1
ATOM 662 C CA . PRO A 1 84 ? 0.316 -1.140 -12.471 1.00 95.94 84 PRO A CA 1
ATOM 663 C C . PRO A 1 84 ? -0.700 -1.123 -11.315 1.00 95.94 84 PRO A C 1
ATOM 665 O O . PRO A 1 84 ? -0.766 -0.171 -10.534 1.00 95.94 84 PRO A O 1
ATOM 668 N N . GLU A 1 85 ? -1.493 -2.191 -11.189 1.00 96.88 85 GLU A N 1
ATOM 669 C CA . GLU A 1 85 ? -2.430 -2.360 -10.070 1.00 96.88 85 GLU A CA 1
ATOM 670 C C . GLU A 1 85 ? -1.685 -2.484 -8.730 1.00 96.88 85 GLU A C 1
ATOM 672 O O . GLU A 1 85 ? -0.646 -3.143 -8.626 1.00 96.88 85 GLU A O 1
ATOM 677 N N . ILE A 1 86 ? -2.247 -1.884 -7.680 1.00 97.94 86 ILE A N 1
ATOM 678 C CA . ILE A 1 86 ? -1.747 -2.037 -6.311 1.00 97.94 86 ILE A CA 1
ATOM 679 C C . ILE A 1 86 ? -2.443 -3.234 -5.661 1.00 97.94 86 ILE A C 1
ATOM 681 O O . ILE A 1 86 ? -3.666 -3.270 -5.538 1.00 97.94 86 ILE A O 1
ATOM 685 N N . PHE A 1 87 ? -1.674 -4.192 -5.151 1.00 97.44 87 PHE A N 1
ATOM 686 C CA . PHE A 1 87 ? -2.225 -5.240 -4.300 1.00 97.44 87 PHE A CA 1
ATOM 687 C C . PHE A 1 87 ? -2.523 -4.689 -2.901 1.00 97.44 87 PHE A C 1
ATOM 689 O O . PHE A 1 87 ? -1.647 -4.117 -2.253 1.00 97.44 87 PHE A O 1
ATOM 696 N N . LEU A 1 88 ? -3.742 -4.890 -2.407 1.00 97.88 88 LEU A N 1
ATOM 697 C CA . LEU A 1 88 ? -4.122 -4.473 -1.059 1.00 97.88 88 LEU A CA 1
ATOM 698 C C . LEU A 1 88 ? -3.924 -5.612 -0.059 1.00 97.88 88 LEU A C 1
ATOM 700 O O . LEU A 1 88 ? -4.456 -6.706 -0.241 1.00 97.88 88 LEU A O 1
ATOM 704 N N . LEU A 1 89 ? -3.201 -5.328 1.023 1.00 98.06 89 LEU A N 1
ATOM 705 C CA . LEU A 1 89 ? -3.137 -6.176 2.206 1.00 98.06 89 LEU A CA 1
ATOM 706 C C . LEU A 1 89 ? -3.923 -5.505 3.335 1.00 98.06 89 LEU A C 1
ATOM 708 O O . LEU A 1 89 ? -3.444 -4.544 3.938 1.00 98.06 89 LEU A O 1
ATOM 712 N N . ASP A 1 90 ? -5.121 -6.016 3.613 1.00 98.19 90 ASP A N 1
ATOM 713 C CA . ASP A 1 90 ? -5.935 -5.565 4.742 1.00 98.19 90 ASP A CA 1
ATOM 714 C C . ASP A 1 90 ? -5.415 -6.177 6.051 1.00 98.19 90 ASP A C 1
ATOM 716 O O . ASP A 1 90 ? -5.370 -7.398 6.212 1.00 98.19 90 ASP A O 1
ATOM 720 N N . ILE A 1 91 ? -5.009 -5.314 6.982 1.00 98.00 91 ILE A N 1
ATOM 721 C CA . ILE A 1 91 ? -4.466 -5.693 8.291 1.00 98.00 91 ILE A CA 1
ATOM 722 C C . ILE A 1 91 ? -5.366 -5.263 9.455 1.00 98.00 91 ILE A C 1
ATOM 724 O O . ILE A 1 91 ? -4.898 -5.185 10.594 1.00 98.00 91 ILE A O 1
ATOM 728 N N . THR A 1 92 ? -6.639 -4.952 9.184 1.00 97.94 92 THR A N 1
ATOM 729 C CA . THR A 1 92 ? -7.591 -4.416 10.172 1.00 97.94 92 THR A CA 1
ATOM 730 C C . THR A 1 92 ? -7.645 -5.267 11.436 1.00 97.94 92 THR A C 1
ATOM 732 O O . THR A 1 92 ? -7.567 -4.737 12.539 1.00 97.94 92 THR A O 1
ATOM 735 N N . ILE A 1 93 ? -7.716 -6.589 11.278 1.00 97.19 93 ILE A N 1
ATOM 736 C CA . ILE A 1 93 ? -7.828 -7.536 12.396 1.00 97.19 93 ILE A CA 1
ATOM 737 C C . ILE A 1 93 ? -6.517 -8.259 12.722 1.00 97.19 93 ILE A C 1
ATOM 739 O O . ILE A 1 93 ? -6.514 -9.131 13.582 1.00 97.19 93 ILE A O 1
ATOM 743 N N . LEU A 1 94 ? -5.425 -7.926 12.029 1.00 97.75 94 LEU A N 1
ATOM 744 C CA . LEU A 1 94 ? -4.148 -8.619 12.186 1.00 97.75 94 LEU A CA 1
ATOM 745 C C . LEU A 1 94 ? -3.275 -7.949 13.246 1.00 97.75 94 LEU A C 1
ATOM 747 O O . LEU A 1 94 ? -3.176 -6.715 13.293 1.00 97.75 94 LEU A O 1
ATOM 751 N N . SER A 1 95 ? -2.582 -8.771 14.034 1.00 95.56 95 SER A N 1
ATOM 752 C CA . SER A 1 95 ? -1.439 -8.336 14.836 1.00 95.56 95 SER A CA 1
ATOM 753 C C . SER A 1 95 ? -0.268 -7.899 13.936 1.00 95.56 95 SER A C 1
ATOM 755 O O . SER A 1 95 ? -0.230 -8.236 12.745 1.00 95.56 95 SER A O 1
ATOM 757 N N . PRO A 1 96 ? 0.731 -7.175 14.474 1.00 94.50 96 PRO A N 1
ATOM 758 C CA . PRO A 1 96 ? 1.956 -6.868 13.737 1.00 94.50 96 PRO A CA 1
ATOM 759 C C . PRO A 1 96 ? 2.668 -8.110 13.170 1.00 94.50 96 PRO A C 1
ATOM 761 O O . PRO A 1 96 ? 3.101 -8.099 12.018 1.00 94.50 96 PRO A O 1
ATOM 764 N N . GLU A 1 97 ? 2.757 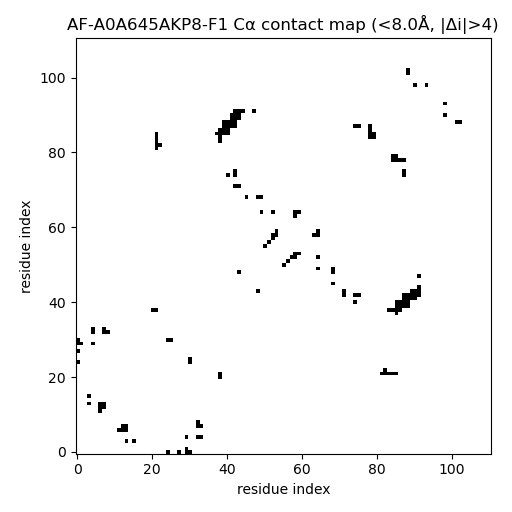-9.196 13.938 1.00 98.00 97 GLU A N 1
ATOM 765 C CA . GLU A 1 97 ? 3.395 -10.457 13.539 1.00 98.00 97 GLU A CA 1
ATOM 766 C C . GLU A 1 97 ? 2.609 -11.171 12.432 1.00 98.00 97 GLU A C 1
ATOM 768 O O . GLU A 1 97 ? 3.191 -11.694 11.474 1.00 98.00 97 GLU A O 1
ATOM 773 N N . GLU A 1 98 ? 1.279 -11.167 12.528 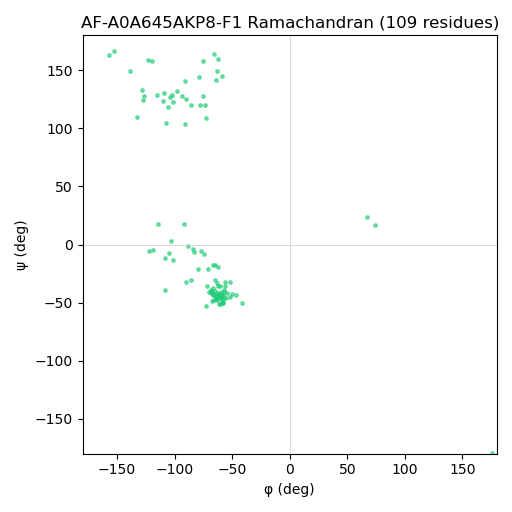1.00 98.38 98 GLU A N 1
ATOM 774 C CA . GLU A 1 98 ? 0.395 -11.734 11.510 1.00 98.38 98 GLU A CA 1
ATOM 775 C C . GLU A 1 98 ? 0.469 -10.939 10.204 1.00 98.38 98 GLU A C 1
ATOM 777 O O . GLU A 1 98 ? 0.590 -11.529 9.126 1.00 98.38 98 GLU A O 1
ATOM 782 N N . ALA A 1 99 ? 0.471 -9.606 10.295 1.00 97.69 99 ALA A N 1
ATOM 783 C CA . ALA A 1 99 ? 0.631 -8.711 9.155 1.00 97.69 99 ALA A CA 1
ATOM 784 C C . ALA A 1 99 ? 1.996 -8.903 8.476 1.00 97.69 99 ALA A C 1
ATOM 786 O O . ALA A 1 99 ? 2.061 -9.031 7.252 1.00 97.69 99 ALA A O 1
ATOM 787 N N . ALA A 1 100 ? 3.079 -8.998 9.254 1.00 97.38 100 ALA A N 1
ATOM 788 C CA . ALA A 1 100 ? 4.418 -9.276 8.735 1.00 97.38 100 ALA A CA 1
ATOM 789 C C . ALA A 1 100 ? 4.483 -10.644 8.038 1.00 97.38 100 ALA A C 1
ATOM 791 O O . ALA A 1 100 ? 5.029 -10.763 6.940 1.00 97.38 100 ALA A O 1
ATOM 792 N N . SER A 1 101 ? 3.861 -11.667 8.625 1.00 98.12 101 SER A N 1
ATOM 793 C CA . SER A 1 101 ? 3.784 -13.005 8.032 1.00 98.12 101 SER A CA 1
ATOM 794 C C . SER A 1 101 ? 2.980 -13.015 6.729 1.00 98.12 101 SER A C 1
ATOM 796 O O . SER A 1 101 ? 3.368 -13.676 5.764 1.00 98.12 101 SER A O 1
ATOM 798 N N . ALA A 1 102 ? 1.870 -12.273 6.674 1.00 98.00 102 ALA A N 1
ATOM 799 C CA . ALA A 1 102 ? 1.061 -12.123 5.468 1.00 98.00 102 ALA A CA 1
ATOM 800 C C . ALA A 1 102 ? 1.818 -11.375 4.362 1.00 98.00 102 ALA A C 1
ATOM 802 O O . ALA A 1 102 ? 1.822 -11.826 3.215 1.00 98.00 102 ALA A O 1
ATOM 803 N N . MET A 1 103 ? 2.527 -10.299 4.715 1.00 96.94 103 MET A N 1
ATOM 804 C CA . MET A 1 103 ? 3.389 -9.569 3.790 1.00 96.94 103 MET A CA 1
ATOM 805 C C . MET A 1 103 ? 4.514 -10.458 3.250 1.00 96.94 103 MET A C 1
ATOM 807 O O . MET A 1 103 ? 4.736 -10.496 2.043 1.00 96.94 103 MET A O 1
ATOM 811 N N . ASN A 1 104 ? 5.179 -11.235 4.111 1.00 96.50 104 ASN A N 1
ATOM 812 C CA . ASN A 1 104 ? 6.225 -12.163 3.687 1.00 96.50 104 ASN A CA 1
ATOM 813 C C . ASN A 1 104 ? 5.695 -13.199 2.686 1.00 96.50 104 ASN A C 1
ATOM 815 O O . ASN A 1 104 ? 6.290 -13.386 1.630 1.00 96.50 104 ASN A O 1
ATOM 819 N N . ARG A 1 105 ? 4.543 -13.828 2.967 1.00 97.00 105 ARG A N 1
ATOM 820 C CA . ARG A 1 105 ? 3.905 -14.757 2.015 1.00 97.00 105 ARG A CA 1
ATOM 821 C C . ARG A 1 105 ? 3.611 -14.088 0.675 1.00 97.00 105 ARG A C 1
ATOM 823 O O . ARG A 1 105 ? 3.795 -14.712 -0.365 1.00 97.00 105 ARG A O 1
ATOM 830 N N . ARG A 1 106 ? 3.178 -12.823 0.691 1.00 95.25 106 ARG A N 1
ATOM 831 C CA . ARG A 1 106 ? 2.922 -12.068 -0.537 1.00 95.25 106 ARG A CA 1
ATOM 832 C C . ARG A 1 106 ? 4.205 -11.811 -1.323 1.00 95.25 106 ARG A C 1
ATOM 834 O O . ARG A 1 106 ? 4.222 -12.080 -2.517 1.00 95.25 106 ARG A O 1
ATOM 841 N N . ILE A 1 107 ? 5.268 -11.347 -0.672 1.00 94.19 107 ILE A N 1
ATOM 842 C CA . ILE A 1 107 ? 6.564 -11.097 -1.322 1.00 94.19 107 ILE A CA 1
ATOM 843 C C . ILE A 1 107 ? 7.120 -12.385 -1.934 1.00 94.19 107 ILE A C 1
ATOM 845 O O . ILE A 1 107 ? 7.517 -12.386 -3.093 1.00 94.19 107 ILE A O 1
ATOM 849 N N . MET A 1 108 ? 7.072 -13.493 -1.193 1.00 94.75 108 MET A N 1
ATOM 850 C CA . MET A 1 108 ? 7.546 -14.793 -1.676 1.00 94.75 108 MET A CA 1
ATOM 851 C C . MET A 1 108 ? 6.726 -15.345 -2.848 1.00 94.75 108 MET A C 1
ATOM 853 O O . MET A 1 108 ? 7.210 -16.221 -3.543 1.00 94.75 108 MET A O 1
ATOM 857 N N . SER A 1 109 ? 5.508 -14.848 -3.098 1.00 94.00 109 SER A N 1
ATOM 858 C CA . SER A 1 109 ? 4.730 -15.247 -4.283 1.00 94.00 109 SER A CA 1
ATOM 859 C C . SER A 1 109 ? 5.231 -14.630 -5.597 1.00 94.00 109 SER A C 1
ATOM 861 O O . SER A 1 109 ? 4.727 -14.995 -6.655 1.00 94.00 109 SER A O 1
ATOM 863 N N . PHE A 1 110 ? 6.181 -13.691 -5.528 1.00 89.00 110 PHE A N 1
ATOM 864 C CA . PHE A 1 110 ? 6.799 -13.033 -6.685 1.00 89.00 110 PHE A CA 1
ATOM 865 C C . PHE A 1 110 ? 8.218 -13.530 -6.996 1.00 89.00 110 PHE A C 1
ATOM 867 O O . PHE A 1 110 ? 8.802 -13.102 -7.988 1.00 89.00 110 PHE A O 1
ATOM 874 N N . LEU A 1 111 ? 8.786 -14.370 -6.126 1.00 82.12 111 LEU A N 1
ATOM 875 C CA . LEU A 1 111 ? 10.135 -14.930 -6.247 1.00 82.12 111 LEU A CA 1
ATOM 876 C C . LEU A 1 111 ? 10.055 -16.394 -6.683 1.00 82.12 111 LEU A C 1
ATOM 878 O O . LEU A 1 111 ? 10.943 -16.808 -7.458 1.00 82.12 111 LEU A O 1
#

Sequence (111 aa):
MRVCANISQIGKPVVLCGCAVPDQFENAPERIMFSEIHYIAIVCGEDELKKRMQNGRGVTDENWIKNSVDFNKWLIENSKKTNPEIFLLDITILSPEEAASAMNRRIMSFL

InterPro domains:
  IPR027417 P-loop containing nucleoside triphosphate hydrolase [G3DSA:3.40.50.300] (1-108)

Radius of gyration: 15.49 Å; Cα contacts (8 Å, |Δi|>4): 87; chains: 1; bounding box: 36×32×37 Å

Nearest PDB structures (foldseek):
  4cw7-assembly4_C  TM=6.569E-01  e=6.901E-02  Pyrococcus abyssi GE5
  4cw7-assembly3_E  TM=6.553E-01  e=1.597E-01  Pyrococcus abyssi GE5
  4cvn-assembly3_A  TM=6.582E-01  e=3.695E-01  Pyrococcus abyssi GE5
  4cvn-assembly1_D  TM=6.608E-01  e=3.942E-01  Pyrococcus abyssi GE5
  4cvn-assembly4_B  TM=6.593E-01  e=5.102E-01  Pyrococcus abyssi GE5

pLDDT: mean 95.65, 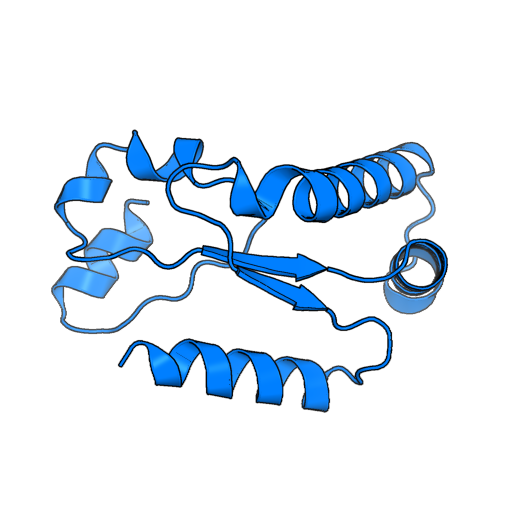std 2.67, range [82.12, 98.38]

Foldseek 3Di:
DVVQLVVVVVVDHDDDDDDDAPVVQCPDPSVVSDPDDAAEDEAEDLVQLLCCCCVVVVDPDPVVSVVVSVSSVCCVVCQVVGVVHYHYDYCHPPDPVRSVVVVVVVVVVVD

Mean predicted aligned error: 2.83 Å